Protein AF-A0A7V9EZJ9-F1 (afdb_monomer_lite)

Foldseek 3Di:
DDPVLVVVLLVCLLCQLLVNDDPVNNVVNVVVCVVDVVSVVVNVVCNVVSVCVVVVDDDDDD

Radius of gyration: 13.25 Å; chains: 1; bounding box: 35×29×27 Å

pLDDT: mean 89.14, std 10.4, range [57.25, 97.5]

Sequence (62 aa):
MSLERHDIQEENVGAYLLGALTGVEERAFERHLEECPVCSDEVFRLRPAADALPRSVTPISP

Structure (mmCIF, N/CA/C/O backbone):
data_AF-A0A7V9EZJ9-F1
#
_entry.id   AF-A0A7V9EZJ9-F1
#
loop_
_atom_site.group_PDB
_atom_site.id
_atom_site.type_symbol
_atom_site.label_atom_id
_atom_site.label_alt_id
_atom_site.label_comp_id
_atom_site.label_asym_id
_atom_site.label_entity_id
_atom_site.label_seq_id
_atom_site.pdbx_PDB_ins_code
_atom_site.Cartn_x
_atom_site.Cartn_y
_atom_site.Cartn_z
_atom_site.occupancy
_atom_site.B_iso_or_equiv
_atom_site.auth_seq_id
_atom_site.auth_comp_id
_atom_site.auth_asym_id
_atom_site.auth_atom_id
_atom_site.pdbx_PDB_model_num
ATOM 1 N N . MET A 1 1 ? 17.523 10.047 -7.147 1.00 57.25 1 MET A N 1
ATOM 2 C CA . MET A 1 1 ? 16.906 10.469 -5.867 1.00 57.25 1 MET A CA 1
ATOM 3 C C . MET A 1 1 ? 17.992 10.550 -4.791 1.00 57.25 1 MET A C 1
ATOM 5 O O . MET A 1 1 ? 19.007 9.889 -4.961 1.00 57.25 1 MET A O 1
ATOM 9 N N . SER A 1 2 ? 17.831 11.373 -3.744 1.00 66.06 2 SER A N 1
ATOM 10 C CA . SER A 1 2 ? 18.796 11.443 -2.621 1.00 66.06 2 SER A CA 1
ATOM 11 C C . SER A 1 2 ? 18.761 10.151 -1.795 1.00 66.06 2 SER A C 1
ATOM 13 O O . SER A 1 2 ? 17.667 9.633 -1.575 1.00 66.06 2 SER A O 1
ATOM 15 N N . LEU A 1 3 ? 19.917 9.661 -1.333 1.00 63.12 3 LEU A N 1
ATOM 16 C CA . LEU A 1 3 ? 20.075 8.396 -0.593 1.00 63.12 3 LEU A CA 1
ATOM 17 C C . LEU A 1 3 ? 19.195 8.337 0.671 1.00 63.12 3 LEU A C 1
ATOM 19 O O . LEU A 1 3 ? 18.444 7.389 0.840 1.00 63.12 3 LEU A O 1
ATOM 23 N N . GLU A 1 4 ? 19.137 9.421 1.450 1.00 64.56 4 GLU A N 1
ATOM 24 C CA . GLU A 1 4 ? 18.309 9.508 2.670 1.00 64.56 4 GLU A CA 1
ATOM 25 C C . GLU A 1 4 ? 16.804 9.316 2.409 1.00 64.56 4 GLU A C 1
ATOM 27 O O . GLU A 1 4 ? 16.049 8.901 3.283 1.00 64.56 4 GLU A O 1
ATOM 32 N N . ARG A 1 5 ? 16.334 9.636 1.193 1.00 65.94 5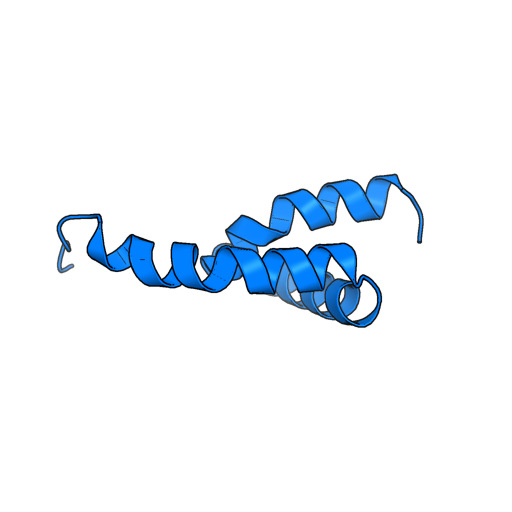 ARG A N 1
ATOM 33 C CA . ARG A 1 5 ? 14.931 9.438 0.810 1.00 65.94 5 ARG A CA 1
ATOM 34 C C . ARG A 1 5 ? 14.655 7.990 0.422 1.00 65.94 5 ARG A C 1
ATOM 36 O O . ARG A 1 5 ? 13.507 7.595 0.509 1.00 65.94 5 ARG A O 1
ATOM 43 N N . HIS A 1 6 ? 15.655 7.239 -0.028 1.00 72.62 6 HIS A N 1
ATOM 44 C CA . HIS A 1 6 ? 15.507 5.816 -0.317 1.00 72.62 6 HIS A CA 1
ATOM 45 C C . HIS A 1 6 ? 15.428 5.010 0.984 1.00 72.62 6 HIS A C 1
ATOM 47 O O . HIS A 1 6 ? 14.512 4.212 1.124 1.00 72.62 6 HIS A O 1
ATOM 53 N N . ASP A 1 7 ? 16.290 5.298 1.960 1.00 74.12 7 ASP A N 1
ATOM 54 C CA . ASP A 1 7 ? 16.340 4.567 3.238 1.00 74.12 7 ASP A CA 1
ATOM 55 C C . ASP A 1 7 ? 14.995 4.630 3.989 1.00 74.12 7 ASP A C 1
ATOM 57 O O . ASP A 1 7 ? 14.458 3.615 4.421 1.00 74.12 7 ASP A O 1
ATOM 61 N N . ILE A 1 8 ? 14.362 5.811 4.029 1.00 73.62 8 ILE A N 1
ATOM 62 C CA . ILE A 1 8 ? 13.016 5.985 4.612 1.00 73.62 8 ILE A CA 1
ATOM 63 C C . ILE A 1 8 ? 11.952 5.175 3.847 1.00 73.62 8 ILE A C 1
ATOM 65 O O . ILE A 1 8 ? 10.922 4.808 4.404 1.00 73.62 8 ILE A O 1
ATOM 69 N N . GLN A 1 9 ? 12.126 4.950 2.543 1.00 76.81 9 GLN A N 1
ATOM 70 C CA . GLN A 1 9 ? 11.164 4.185 1.743 1.00 76.81 9 GLN A CA 1
ATOM 71 C C . GLN A 1 9 ? 11.392 2.678 1.872 1.00 76.81 9 GLN A C 1
ATOM 73 O O . GLN A 1 9 ? 10.411 1.947 1.944 1.00 76.81 9 GLN A O 1
ATOM 78 N N . GLU A 1 10 ? 12.636 2.218 1.992 1.00 77.56 10 GLU A N 1
ATOM 79 C CA . GLU A 1 10 ? 12.955 0.816 2.292 1.00 77.56 10 GLU A CA 1
ATOM 80 C C . GLU A 1 10 ? 12.254 0.358 3.583 1.00 77.56 10 GLU A C 1
ATOM 82 O O . GLU A 1 10 ? 11.552 -0.653 3.597 1.00 77.56 10 GLU A O 1
ATOM 87 N N . GLU A 1 11 ? 12.299 1.180 4.636 1.00 82.69 11 GLU A N 1
ATOM 88 C CA . GLU A 1 11 ? 11.602 0.905 5.901 1.00 82.69 11 GLU A CA 1
ATOM 89 C C . GLU A 1 11 ? 10.065 0.825 5.758 1.00 82.69 11 GLU A C 1
ATOM 91 O O . GLU A 1 11 ? 9.392 0.164 6.554 1.00 82.69 11 GLU A O 1
ATOM 96 N N . ASN A 1 12 ? 9.490 1.443 4.718 1.00 92.44 12 ASN A N 1
ATOM 97 C CA . ASN A 1 12 ? 8.046 1.455 4.480 1.00 92.44 12 ASN A CA 1
ATOM 98 C C . ASN A 1 12 ? 7.523 0.215 3.744 1.00 92.44 12 ASN A C 1
ATOM 100 O O . ASN A 1 12 ? 6.307 0.028 3.712 1.00 92.44 12 ASN A O 1
ATOM 104 N N . VAL A 1 13 ? 8.378 -0.659 3.195 1.00 94.81 13 VAL A N 1
ATOM 105 C CA . VAL A 1 13 ? 7.934 -1.842 2.425 1.00 94.81 13 VAL A CA 1
ATOM 106 C C . VAL A 1 13 ? 7.012 -2.738 3.260 1.00 94.81 13 VAL A C 1
ATOM 108 O O . VAL A 1 13 ? 5.931 -3.128 2.811 1.00 94.81 13 VAL A O 1
ATOM 111 N N . GLY A 1 14 ? 7.408 -3.039 4.499 1.00 94.38 14 GLY A N 1
ATOM 112 C CA . GLY A 1 14 ? 6.608 -3.860 5.409 1.00 94.38 14 GLY A CA 1
ATOM 113 C C . GLY A 1 14 ? 5.299 -3.178 5.812 1.00 94.38 14 GLY A C 1
ATOM 114 O O . GLY A 1 14 ? 4.237 -3.795 5.760 1.00 94.38 14 GLY A O 1
ATOM 115 N N . ALA A 1 15 ? 5.356 -1.891 6.162 1.00 95.31 15 ALA A N 1
ATOM 116 C CA . ALA A 1 15 ? 4.174 -1.121 6.540 1.00 95.31 15 ALA A CA 1
ATOM 117 C C . ALA A 1 15 ? 3.176 -0.984 5.376 1.00 95.31 15 ALA A C 1
ATOM 119 O O . ALA A 1 15 ? 1.971 -1.117 5.586 1.00 95.31 15 ALA A O 1
ATOM 120 N N . TYR A 1 16 ? 3.666 -0.796 4.149 1.00 96.62 16 TYR A N 1
ATOM 121 C CA . TYR A 1 16 ? 2.856 -0.772 2.933 1.00 96.62 16 TYR A CA 1
ATOM 122 C C . TYR A 1 16 ? 2.142 -2.109 2.704 1.00 96.62 16 TYR A C 1
ATOM 124 O O . TYR A 1 16 ? 0.925 -2.142 2.538 1.00 96.62 16 TYR A O 1
ATOM 132 N N . LEU A 1 17 ? 2.875 -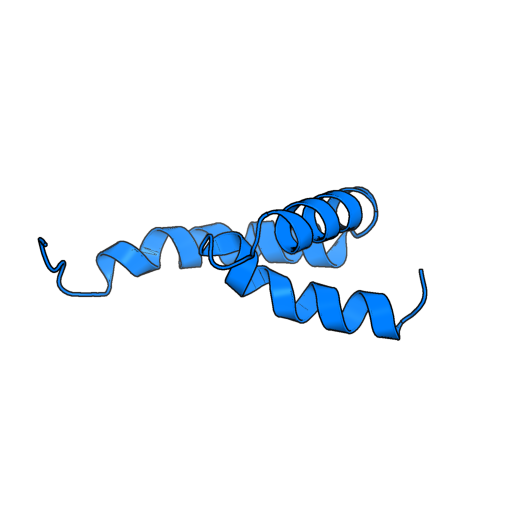3.227 2.759 1.00 96.75 17 LEU A N 1
ATOM 133 C CA . LEU A 1 17 ? 2.312 -4.567 2.554 1.00 96.75 17 LEU A CA 1
ATOM 134 C C . LEU A 1 17 ? 1.230 -4.941 3.575 1.00 96.75 17 LEU A C 1
ATOM 136 O O . LEU A 1 17 ? 0.335 -5.719 3.252 1.00 96.75 17 LEU A O 1
ATOM 140 N N . LEU A 1 18 ? 1.310 -4.394 4.788 1.00 94.94 18 LEU A N 1
ATOM 141 C CA . LEU A 1 18 ? 0.357 -4.638 5.871 1.00 94.94 18 LEU A CA 1
ATOM 142 C C . LEU A 1 18 ? -0.764 -3.591 5.950 1.00 94.94 18 LEU A C 1
ATOM 144 O O . LEU A 1 18 ? -1.599 -3.677 6.849 1.00 94.94 18 LEU A O 1
ATOM 148 N N . GLY A 1 19 ? -0.793 -2.607 5.044 1.00 95.62 19 GLY A N 1
ATOM 149 C CA . GLY A 1 19 ? -1.789 -1.530 5.057 1.00 95.62 19 GLY A CA 1
ATOM 150 C C . GLY A 1 19 ? -1.686 -0.610 6.279 1.00 95.62 19 GLY A C 1
ATOM 151 O O . GLY A 1 19 ? -2.690 -0.063 6.726 1.00 95.62 19 GLY A O 1
ATOM 152 N N . ALA A 1 20 ? -0.488 -0.472 6.853 1.00 95.56 20 ALA A N 1
ATOM 153 C CA . ALA A 1 20 ? -0.228 0.303 8.066 1.00 95.56 20 ALA A CA 1
ATOM 154 C C . ALA A 1 20 ? 0.190 1.760 7.791 1.00 95.56 20 ALA A C 1
ATOM 156 O O . ALA A 1 20 ? 0.313 2.546 8.730 1.00 95.56 20 ALA A O 1
ATOM 157 N N . LEU A 1 21 ? 0.417 2.124 6.525 1.00 95.69 21 LEU A N 1
ATOM 158 C CA . LEU A 1 21 ? 0.739 3.495 6.133 1.00 95.69 21 LEU A CA 1
ATOM 159 C C . LEU A 1 21 ? -0.494 4.400 6.193 1.00 95.69 21 LEU A C 1
ATOM 161 O O . LEU A 1 21 ? -1.611 3.997 5.864 1.00 95.69 21 LEU A O 1
ATOM 165 N N . THR A 1 22 ? -0.290 5.668 6.547 1.00 95.25 22 THR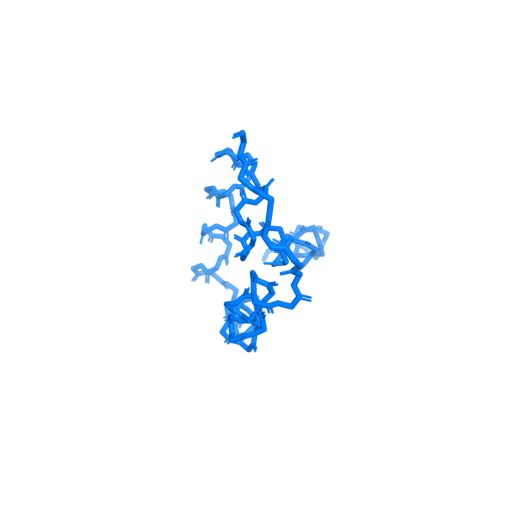 A N 1
ATOM 166 C CA . THR A 1 22 ? -1.306 6.696 6.310 1.00 95.25 22 THR A CA 1
ATOM 167 C C . THR A 1 22 ? -1.471 6.933 4.810 1.00 95.25 22 THR A C 1
ATOM 169 O O . THR A 1 22 ? -0.546 6.737 4.024 1.00 95.25 22 THR A O 1
ATOM 172 N N . GLY A 1 23 ? -2.617 7.472 4.385 1.00 94.88 23 GLY A N 1
ATOM 173 C CA . GLY A 1 23 ? -2.841 7.733 2.958 1.00 94.88 23 GLY A CA 1
ATOM 174 C C . GLY A 1 23 ? -1.837 8.711 2.322 1.00 94.88 23 GLY A C 1
ATOM 175 O O . GLY A 1 23 ? -1.668 8.710 1.107 1.00 94.88 23 GLY A O 1
ATOM 176 N N . VAL A 1 24 ? -1.173 9.575 3.102 1.00 94.38 24 VAL A N 1
ATOM 177 C CA . VAL A 1 24 ? -0.098 10.442 2.578 1.00 94.38 24 VAL A CA 1
ATOM 178 C C . VAL A 1 24 ? 1.185 9.644 2.352 1.00 94.38 24 VAL A C 1
ATOM 180 O O . VAL A 1 24 ? 1.830 9.829 1.320 1.00 94.38 24 VAL A O 1
ATOM 183 N N . GLU A 1 25 ? 1.537 8.767 3.291 1.00 92.94 25 GLU A N 1
ATOM 184 C CA . GLU A 1 25 ? 2.718 7.902 3.205 1.00 92.94 25 GLU A CA 1
ATOM 185 C C . GLU A 1 25 ? 2.566 6.868 2.090 1.00 92.94 25 GLU A C 1
ATOM 187 O O . GLU A 1 25 ? 3.483 6.708 1.292 1.00 92.94 25 GLU A O 1
ATOM 192 N N . GLU A 1 26 ? 1.388 6.256 1.961 1.00 95.44 26 GLU A N 1
ATOM 193 C CA . GLU A 1 26 ? 1.073 5.297 0.900 1.00 95.44 26 GLU A CA 1
ATOM 194 C C . GLU A 1 26 ? 1.286 5.913 -0.488 1.00 95.44 26 GLU A C 1
ATOM 196 O O . GLU A 1 26 ? 2.094 5.415 -1.265 1.00 95.44 26 GLU A O 1
ATOM 201 N N . ARG A 1 27 ? 0.686 7.078 -0.771 1.00 95.56 27 ARG A N 1
ATOM 202 C CA . ARG A 1 27 ? 0.878 7.775 -2.060 1.00 95.56 27 ARG A CA 1
ATOM 203 C C . ARG A 1 27 ? 2.321 8.213 -2.309 1.00 95.56 27 ARG A C 1
ATOM 205 O O . ARG A 1 27 ? 2.730 8.403 -3.456 1.00 95.56 27 ARG A O 1
ATOM 212 N N . ALA A 1 28 ? 3.080 8.502 -1.252 1.00 92.69 28 ALA A N 1
ATOM 213 C CA . ALA A 1 28 ? 4.492 8.837 -1.390 1.00 92.69 28 ALA A CA 1
ATOM 214 C C . ALA A 1 28 ? 5.317 7.600 -1.762 1.00 92.69 28 ALA A C 1
ATOM 216 O O . ALA A 1 28 ? 6.178 7.705 -2.637 1.00 92.69 28 ALA A O 1
ATOM 217 N N . PHE A 1 29 ? 4.996 6.461 -1.151 1.00 94.62 29 PHE A N 1
ATOM 218 C CA . PHE A 1 29 ? 5.631 5.178 -1.403 1.00 94.62 29 PHE A CA 1
ATOM 219 C C . PHE A 1 29 ? 5.273 4.605 -2.775 1.00 94.62 29 PHE A C 1
ATOM 221 O O . PHE A 1 29 ? 6.164 4.194 -3.507 1.00 94.62 29 PHE A O 1
ATOM 228 N N . GLU A 1 30 ? 4.016 4.690 -3.208 1.00 95.38 30 GLU A N 1
ATOM 229 C CA . GLU A 1 30 ? 3.603 4.274 -4.556 1.00 95.38 30 GLU A CA 1
ATOM 230 C C . GLU A 1 30 ? 4.362 5.031 -5.652 1.00 95.38 30 GLU A C 1
ATOM 232 O O . GLU A 1 30 ? 4.914 4.414 -6.559 1.00 95.38 30 GLU A O 1
ATOM 237 N N . ARG A 1 31 ? 4.499 6.358 -5.519 1.00 94.12 31 ARG A N 1
ATOM 238 C CA . ARG A 1 31 ? 5.331 7.158 -6.434 1.00 94.12 31 ARG A CA 1
ATOM 239 C C . ARG A 1 31 ? 6.801 6.728 -6.404 1.00 94.12 31 ARG A C 1
ATOM 241 O O . ARG A 1 31 ? 7.483 6.804 -7.417 1.00 94.12 31 ARG A O 1
ATOM 248 N N . HIS A 1 32 ? 7.313 6.302 -5.250 1.00 93.31 32 HIS A N 1
ATOM 249 C CA . HIS A 1 32 ? 8.672 5.776 -5.162 1.00 93.31 32 HIS A CA 1
ATOM 250 C C . HIS A 1 32 ? 8.817 4.430 -5.889 1.00 93.31 32 HIS A C 1
ATOM 252 O O . HIS A 1 32 ? 9.825 4.223 -6.563 1.00 93.31 32 HIS A O 1
ATOM 258 N N . LEU A 1 33 ? 7.818 3.545 -5.814 1.00 94.81 33 LEU A N 1
ATOM 259 C CA . LEU A 1 33 ? 7.829 2.255 -6.515 1.00 94.81 33 LEU A CA 1
ATOM 260 C C . LEU A 1 33 ? 7.902 2.415 -8.041 1.00 94.81 33 LEU A C 1
ATOM 262 O O . LEU A 1 33 ? 8.566 1.620 -8.700 1.00 94.81 33 LEU A O 1
ATOM 266 N N . GLU A 1 34 ? 7.304 3.471 -8.599 1.00 95.25 34 GLU A N 1
ATOM 267 C CA . GLU A 1 34 ? 7.405 3.787 -10.034 1.00 95.25 34 GLU A CA 1
ATOM 268 C C . GLU A 1 34 ? 8.852 4.065 -10.491 1.00 95.25 34 GLU A C 1
ATOM 270 O O . GLU A 1 34 ? 9.194 3.838 -11.652 1.00 95.25 34 GLU A O 1
ATOM 275 N N . GLU A 1 35 ? 9.713 4.534 -9.583 1.00 91.88 35 GLU A N 1
ATOM 276 C CA . GLU A 1 35 ? 11.080 4.975 -9.884 1.00 91.88 35 GLU A CA 1
ATOM 277 C C . GLU A 1 35 ? 12.166 4.041 -9.313 1.00 91.88 35 GLU A C 1
ATOM 279 O O . GLU A 1 35 ? 13.321 4.101 -9.746 1.00 91.88 35 GLU A O 1
ATOM 284 N N . CYS A 1 36 ? 11.826 3.179 -8.347 1.00 93.69 36 CYS A N 1
ATOM 285 C CA . CYS A 1 36 ? 12.775 2.344 -7.616 1.00 93.69 36 CYS A CA 1
ATOM 286 C C . CYS A 1 36 ? 12.545 0.840 -7.859 1.00 93.69 36 CYS A C 1
ATOM 288 O O . CYS A 1 36 ? 11.648 0.235 -7.257 1.00 93.69 36 CYS A O 1
ATOM 290 N N . PRO A 1 37 ? 13.386 0.184 -8.684 1.00 91.69 37 PRO A N 1
ATOM 291 C CA . PRO A 1 37 ? 13.263 -1.251 -8.925 1.00 91.69 37 PRO A CA 1
ATOM 292 C C . PRO A 1 37 ? 13.624 -2.100 -7.698 1.00 91.69 37 PRO A C 1
ATOM 294 O O . PRO A 1 37 ? 13.130 -3.216 -7.585 1.00 91.69 37 PRO A O 1
ATOM 297 N N . VAL A 1 38 ? 14.448 -1.587 -6.776 1.00 91.94 38 VAL A N 1
ATOM 298 C CA . VAL A 1 38 ? 14.855 -2.305 -5.554 1.00 91.94 38 VAL A CA 1
ATOM 299 C C . VAL A 1 38 ? 13.659 -2.492 -4.625 1.00 91.94 38 VAL A C 1
ATOM 301 O O . VAL A 1 38 ? 13.319 -3.622 -4.286 1.00 91.94 38 VAL A O 1
ATOM 304 N N . CYS A 1 39 ? 12.963 -1.405 -4.287 1.00 94.00 39 CYS A N 1
ATOM 305 C CA . CYS A 1 39 ? 11.773 -1.470 -3.439 1.00 94.00 39 CYS A CA 1
ATOM 306 C C . CYS A 1 39 ? 10.617 -2.212 -4.127 1.00 94.00 39 CYS A C 1
ATOM 308 O O . CYS A 1 39 ? 9.874 -2.933 -3.466 1.00 94.00 39 CYS A O 1
ATOM 310 N N . SER A 1 40 ? 10.489 -2.106 -5.456 1.00 95.06 40 SER A N 1
ATOM 311 C CA . SER A 1 40 ? 9.509 -2.894 -6.221 1.00 95.06 40 SER A CA 1
ATOM 312 C C . SER A 1 40 ? 9.778 -4.401 -6.159 1.00 95.06 40 SER A C 1
ATOM 314 O O . SER A 1 40 ? 8.849 -5.182 -5.939 1.00 95.06 40 SER A O 1
ATOM 316 N N . ASP A 1 41 ? 11.038 -4.822 -6.313 1.00 96.19 41 ASP A N 1
ATOM 317 C CA . ASP A 1 41 ? 11.439 -6.223 -6.140 1.00 96.19 41 ASP A CA 1
ATOM 318 C C . ASP A 1 41 ? 11.208 -6.699 -4.702 1.00 96.19 41 ASP A C 1
ATOM 320 O O . ASP A 1 41 ? 10.721 -7.804 -4.475 1.00 96.19 41 ASP A O 1
ATOM 324 N N . GLU A 1 42 ? 11.489 -5.855 -3.714 1.00 95.38 42 GLU A N 1
ATOM 325 C CA . GLU A 1 42 ? 11.276 -6.197 -2.313 1.00 95.38 42 GLU A CA 1
ATOM 326 C C . GLU A 1 42 ? 9.793 -6.393 -1.972 1.00 95.38 42 GLU A C 1
ATOM 328 O O . GLU A 1 42 ? 9.436 -7.409 -1.371 1.00 95.38 42 GLU A O 1
ATOM 333 N N . VAL A 1 43 ? 8.912 -5.497 -2.435 1.00 97.44 43 VAL A N 1
ATOM 334 C CA . VAL A 1 43 ? 7.451 -5.666 -2.337 1.00 97.44 43 VAL A CA 1
ATOM 335 C C . VAL A 1 43 ? 7.024 -6.988 -2.973 1.00 97.44 43 VAL A C 1
ATOM 337 O O . VAL A 1 43 ? 6.253 -7.741 -2.373 1.00 97.44 43 VAL A O 1
ATOM 340 N N . PHE A 1 44 ? 7.538 -7.302 -4.165 1.00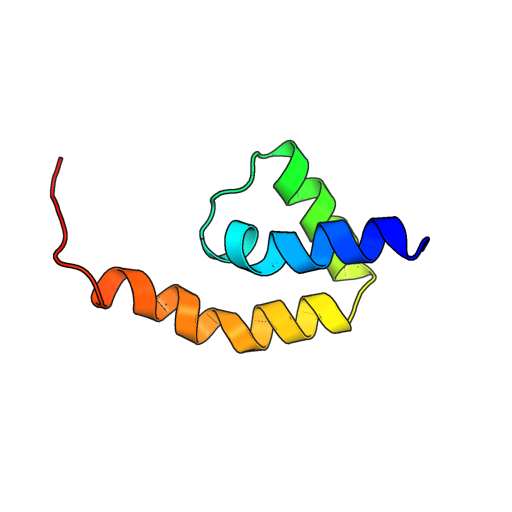 97.50 44 PHE A N 1
ATOM 341 C CA . PHE A 1 44 ? 7.239 -8.558 -4.849 1.00 97.50 44 PHE A CA 1
ATOM 342 C C . PHE A 1 44 ? 7.697 -9.782 -4.039 1.00 97.50 44 PHE A C 1
ATOM 344 O O . PHE A 1 44 ? 6.919 -10.721 -3.856 1.00 97.50 44 PHE A O 1
ATOM 351 N N . ARG A 1 45 ? 8.925 -9.766 -3.504 1.00 97.12 45 ARG A N 1
ATOM 352 C CA . ARG A 1 45 ? 9.487 -10.862 -2.697 1.00 97.12 45 ARG A CA 1
ATOM 353 C C . ARG A 1 45 ? 8.766 -11.054 -1.364 1.00 97.12 45 ARG A C 1
ATOM 355 O O . ARG A 1 45 ? 8.636 -12.192 -0.914 1.00 97.12 45 ARG A O 1
ATOM 362 N N . LEU A 1 46 ? 8.309 -9.977 -0.728 1.00 96.62 46 LEU A N 1
ATOM 363 C CA . LEU A 1 46 ? 7.686 -10.021 0.598 1.00 96.62 46 LEU A CA 1
ATOM 364 C C . LEU A 1 46 ? 6.163 -10.214 0.562 1.00 96.62 46 LEU A C 1
ATOM 366 O O . LEU A 1 46 ? 5.599 -10.658 1.564 1.00 96.62 46 LEU A O 1
ATOM 370 N N . ARG A 1 47 ? 5.490 -9.966 -0.572 1.00 97.38 47 ARG A N 1
ATOM 371 C CA . ARG A 1 47 ? 4.034 -10.162 -0.714 1.00 97.38 47 ARG A CA 1
ATOM 372 C C . ARG A 1 47 ? 3.554 -11.544 -0.228 1.00 97.38 47 ARG A C 1
ATOM 374 O O . ARG A 1 47 ? 2.639 -11.567 0.591 1.00 97.38 47 ARG A O 1
ATOM 381 N N . PRO A 1 48 ? 4.173 -12.685 -0.602 1.00 97.19 48 PRO A N 1
ATOM 382 C CA . PRO A 1 48 ? 3.713 -13.993 -0.130 1.00 97.19 48 PRO A CA 1
ATOM 383 C C . PRO A 1 48 ? 3.795 -14.157 1.394 1.00 97.19 48 PRO A C 1
ATOM 385 O O . PRO A 1 48 ? 2.969 -14.852 1.986 1.00 97.19 48 PRO A O 1
ATOM 388 N N . ALA A 1 49 ? 4.789 -13.529 2.034 1.00 95.75 49 ALA A N 1
ATOM 389 C CA . ALA A 1 49 ? 4.915 -13.535 3.486 1.00 95.75 49 ALA A CA 1
ATOM 390 C C . ALA A 1 49 ? 3.811 -12.684 4.127 1.00 95.75 49 ALA A C 1
ATOM 392 O O . ALA A 1 49 ? 3.144 -13.162 5.043 1.00 95.75 49 ALA A O 1
ATOM 393 N N . ALA A 1 50 ? 3.564 -11.478 3.605 1.00 96.25 50 ALA A N 1
ATOM 394 C CA . ALA A 1 50 ? 2.480 -10.611 4.065 1.00 96.25 50 ALA A CA 1
ATOM 395 C C . ALA A 1 50 ? 1.107 -11.301 3.969 1.00 96.25 50 ALA A C 1
ATOM 397 O O . ALA A 1 50 ? 0.359 -11.313 4.945 1.00 96.25 50 ALA A O 1
ATOM 398 N N . ASP A 1 51 ? 0.826 -11.987 2.857 1.00 95.62 51 ASP A N 1
ATOM 399 C CA . ASP A 1 51 ? -0.418 -12.743 2.644 1.00 95.62 51 ASP A CA 1
ATOM 400 C C . ASP A 1 51 ? -0.560 -13.957 3.589 1.00 95.62 51 ASP A C 1
ATOM 402 O O . ASP A 1 51 ? -1.660 -14.468 3.835 1.00 95.62 51 ASP A O 1
ATOM 406 N N . ALA A 1 52 ? 0.553 -14.477 4.113 1.00 95.56 52 ALA A N 1
ATOM 407 C 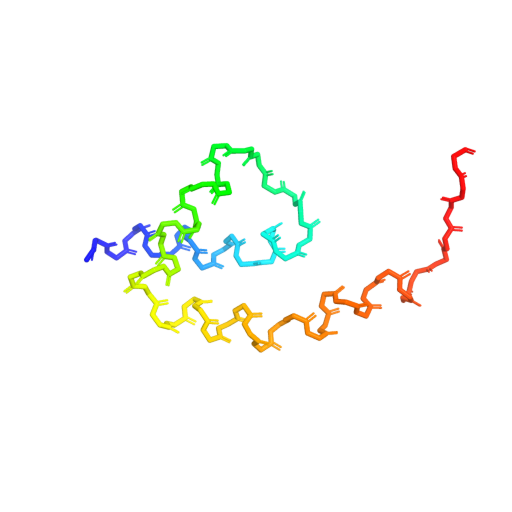CA . ALA A 1 52 ? 0.556 -15.593 5.054 1.00 95.56 52 ALA A CA 1
ATOM 408 C C . ALA A 1 52 ? 0.331 -15.153 6.510 1.00 95.56 52 ALA A C 1
ATOM 410 O O . ALA A 1 52 ? -0.220 -15.937 7.287 1.00 95.56 52 ALA A O 1
ATOM 411 N N . LEU A 1 53 ? 0.705 -13.924 6.882 1.00 92.88 53 LEU A N 1
ATOM 412 C CA . LEU A 1 53 ? 0.632 -13.434 8.266 1.00 92.88 53 LEU A CA 1
ATOM 413 C C . LEU A 1 53 ? -0.773 -13.499 8.893 1.00 92.88 53 LEU A C 1
ATOM 415 O O . LEU A 1 53 ? -0.874 -13.954 10.030 1.00 92.88 53 LEU A O 1
ATOM 419 N N . PRO A 1 54 ? -1.881 -13.168 8.203 1.00 90.44 54 PRO A N 1
ATOM 420 C CA . PRO A 1 54 ? -3.217 -13.312 8.788 1.00 90.44 54 PRO A CA 1
ATOM 421 C C . PRO A 1 54 ? -3.563 -14.749 9.209 1.00 90.44 54 PRO A C 1
ATOM 423 O O . PRO A 1 54 ? -4.446 -14.953 10.036 1.00 90.44 54 PRO A O 1
ATOM 426 N N . ARG A 1 55 ? -2.876 -15.752 8.643 1.00 91.12 55 ARG A N 1
ATOM 427 C CA . ARG A 1 55 ? -3.068 -17.177 8.952 1.00 91.12 55 ARG A CA 1
ATOM 428 C C . ARG A 1 55 ? -2.121 -17.702 10.033 1.00 91.12 55 ARG A C 1
ATOM 430 O O . ARG A 1 55 ? -2.298 -18.836 10.468 1.00 91.12 55 ARG A O 1
ATOM 437 N N . SER A 1 56 ? -1.116 -16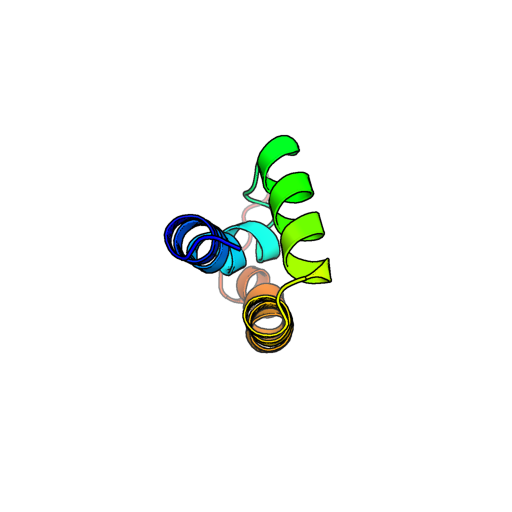.929 10.447 1.00 91.38 56 SER A N 1
ATOM 438 C CA . SER A 1 56 ? -0.154 -17.343 11.480 1.00 91.38 56 SER A CA 1
ATOM 439 C C . SER A 1 56 ? -0.603 -17.001 12.902 1.00 91.38 56 SER A C 1
ATOM 441 O O . SER A 1 56 ? 0.009 -17.457 13.867 1.00 91.38 56 SER A O 1
ATOM 443 N N . VAL A 1 57 ? -1.675 -16.221 13.037 1.00 88.62 57 VAL A N 1
ATOM 444 C CA . VAL A 1 57 ? -2.239 -15.779 14.313 1.00 88.62 57 VAL A CA 1
ATOM 445 C C . VAL A 1 57 ? -3.636 -16.356 14.516 1.00 88.62 57 VAL A C 1
ATOM 447 O O . VAL A 1 57 ? -4.357 -16.618 13.554 1.00 88.62 57 VAL A O 1
ATOM 450 N N . THR A 1 58 ? -4.045 -16.539 15.773 1.00 91.44 58 THR A N 1
ATOM 451 C CA . THR A 1 58 ? -5.440 -16.867 16.097 1.00 91.44 58 THR A CA 1
ATOM 452 C C . THR A 1 58 ? -6.319 -15.652 15.780 1.00 91.44 58 THR A C 1
ATOM 454 O O . THR A 1 58 ? -6.100 -14.599 16.385 1.00 91.44 58 THR A O 1
ATOM 457 N N . PRO A 1 59 ? -7.310 -15.757 14.874 1.00 82.44 59 PRO A N 1
ATOM 458 C CA . PRO A 1 59 ? -8.185 -14.636 14.555 1.00 82.44 59 PRO A CA 1
ATOM 459 C C . PRO A 1 59 ? -9.011 -14.224 15.775 1.00 82.44 59 PRO A C 1
ATOM 461 O O . PRO A 1 59 ? -9.606 -15.074 16.440 1.00 82.44 59 PRO A O 1
ATOM 464 N N . ILE A 1 60 ? -9.076 -12.922 16.046 1.00 83.44 60 ILE A N 1
ATOM 465 C CA . ILE A 1 60 ? -9.991 -12.351 17.037 1.00 83.44 60 ILE A CA 1
ATOM 466 C C . ILE A 1 60 ? -11.120 -11.667 16.268 1.00 83.44 60 ILE A C 1
ATOM 468 O O . ILE A 1 60 ? -10.868 -10.769 15.465 1.00 83.44 60 ILE A O 1
ATOM 472 N N . SER A 1 61 ? -12.358 -12.115 16.484 1.00 76.44 61 SER A N 1
ATOM 473 C CA . SER A 1 61 ? -13.535 -11.368 16.038 1.00 76.44 61 SER A CA 1
ATOM 474 C C . SER A 1 61 ? -13.794 -10.199 16.994 1.00 76.44 61 SER A C 1
ATOM 476 O O . SER A 1 61 ? -13.617 -10.388 18.201 1.00 76.44 61 SER A O 1
ATOM 478 N N . PRO A 1 62 ? -14.172 -9.019 16.470 1.00 67.25 62 PRO A N 1
ATOM 479 C CA . PRO A 1 62 ? -14.519 -7.860 17.289 1.00 67.25 62 PRO A CA 1
ATOM 480 C C . PRO A 1 62 ? -15.744 -8.111 18.176 1.00 67.25 62 PRO A C 1
ATOM 482 O O . PRO A 1 62 ? -16.601 -8.943 17.793 1.00 67.25 62 PRO A O 1
#

Secondary structure (DSSP, 8-state):
--HHHHHHHHTHHHHHHTT-S-HHHHHHHHHHHHH-HHHHHHHHHHHHHHHHGGGTS-----